Protein AF-A0A497R880-F1 (afdb_monomer_lite)

Radius of gyration: 17.63 Å; chains: 1; bounding box: 40×32×45 Å

Structure (mmCIF, N/CA/C/O backbone):
data_AF-A0A497R880-F1
#
_entry.id   AF-A0A497R880-F1
#
loop_
_atom_site.group_PDB
_atom_site.id
_atom_site.type_symbol
_atom_site.label_atom_id
_atom_site.label_alt_id
_atom_site.label_comp_id
_atom_site.label_asym_id
_atom_site.label_entity_id
_atom_site.label_seq_id
_atom_site.pdbx_PDB_ins_code
_atom_site.Cartn_x
_atom_site.Cartn_y
_atom_site.Cartn_z
_atom_site.occupancy
_atom_site.B_iso_or_equiv
_atom_site.auth_seq_id
_atom_site.auth_comp_id
_atom_site.auth_asym_id
_atom_site.auth_atom_id
_atom_site.pdbx_PDB_model_num
ATOM 1 N N . MET A 1 1 ? -6.721 -7.451 1.566 1.00 86.69 1 MET A N 1
ATOM 2 C CA . MET A 1 1 ? -7.629 -6.297 1.732 1.00 86.69 1 MET A CA 1
ATOM 3 C C . MET A 1 1 ? -7.100 -5.087 0.970 1.00 86.69 1 MET A C 1
ATOM 5 O O . MET A 1 1 ? -5.892 -4.895 0.935 1.00 86.69 1 MET A O 1
ATOM 9 N N . VAL A 1 2 ? -7.967 -4.276 0.358 1.00 83.88 2 VAL A N 1
ATOM 10 C CA . VAL A 1 2 ? -7.590 -3.034 -0.344 1.00 83.88 2 VAL A CA 1
ATOM 11 C C . VAL A 1 2 ? -8.294 -1.842 0.294 1.00 83.88 2 VAL A C 1
ATOM 13 O O . VAL A 1 2 ? -9.490 -1.915 0.565 1.00 83.88 2 VAL A O 1
ATOM 16 N N . ILE A 1 3 ? -7.565 -0.744 0.495 1.00 79.81 3 ILE A N 1
ATOM 17 C CA . ILE A 1 3 ? -8.095 0.499 1.068 1.00 79.81 3 ILE A CA 1
ATOM 18 C C . ILE A 1 3 ? -7.977 1.623 0.039 1.00 79.81 3 ILE A C 1
ATOM 20 O 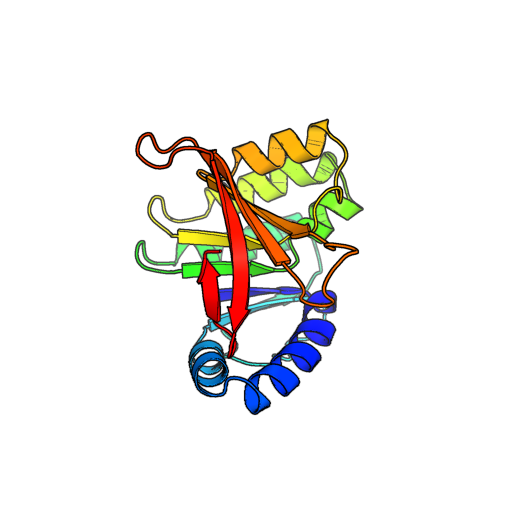O . ILE A 1 3 ? -6.891 1.837 -0.520 1.00 79.81 3 ILE A O 1
ATOM 24 N N . TYR A 1 4 ? -9.073 2.338 -0.239 1.00 79.75 4 TYR A N 1
ATOM 25 C CA . TYR A 1 4 ? -9.046 3.463 -1.180 1.00 79.75 4 TYR A CA 1
ATOM 26 C C . TYR A 1 4 ? -10.106 4.541 -0.937 1.00 79.75 4 TYR A C 1
ATOM 28 O O . TYR A 1 4 ? -11.154 4.287 -0.348 1.00 79.75 4 TYR A O 1
ATOM 36 N N . SER A 1 5 ? -9.847 5.744 -1.470 1.00 81.88 5 SER A N 1
ATOM 37 C CA . SER A 1 5 ? -10.787 6.872 -1.423 1.00 81.88 5 SER A CA 1
ATOM 38 C C . SER A 1 5 ? -11.691 7.006 -2.652 1.00 81.88 5 SER A C 1
ATOM 40 O O . SER A 1 5 ? -11.361 6.496 -3.724 1.00 81.88 5 SER A O 1
ATOM 42 N N . ASP A 1 6 ? -12.774 7.785 -2.568 1.00 79.81 6 ASP A N 1
ATOM 43 C CA . ASP A 1 6 ? -13.639 8.121 -3.722 1.00 79.81 6 ASP A CA 1
ATOM 44 C C . ASP A 1 6 ? -12.867 8.682 -4.930 1.00 79.81 6 ASP A C 1
ATOM 46 O O . ASP A 1 6 ? -13.150 8.391 -6.098 1.00 79.81 6 ASP A O 1
ATOM 50 N N . THR A 1 7 ? -11.823 9.467 -4.669 1.00 76.88 7 THR A N 1
ATOM 51 C CA . THR A 1 7 ? -10.980 10.004 -5.745 1.00 76.88 7 THR A CA 1
ATOM 52 C C . THR A 1 7 ? -10.127 8.905 -6.389 1.00 76.88 7 THR A C 1
ATOM 54 O O . THR A 1 7 ? -9.798 8.978 -7.575 1.00 76.88 7 THR A O 1
ATOM 57 N N . ALA A 1 8 ? -9.712 7.895 -5.620 1.00 80.94 8 ALA A N 1
ATOM 58 C CA . ALA A 1 8 ? -9.014 6.730 -6.159 1.00 80.94 8 ALA A CA 1
ATOM 59 C C . ALA A 1 8 ? -9.978 5.806 -6.922 1.00 80.94 8 ALA A C 1
ATOM 61 O O . ALA A 1 8 ? -9.620 5.346 -8.005 1.00 80.94 8 ALA A O 1
ATOM 62 N N . TYR A 1 9 ? -11.216 5.646 -6.442 1.00 84.19 9 TYR A N 1
ATOM 63 C CA . TYR A 1 9 ? -12.257 4.813 -7.047 1.00 84.19 9 TYR A CA 1
ATOM 64 C C . TYR A 1 9 ? -12.447 5.073 -8.547 1.00 84.19 9 TYR A C 1
ATOM 66 O O . TYR A 1 9 ? -12.389 4.139 -9.341 1.00 84.19 9 TYR A O 1
ATOM 74 N N . ARG A 1 10 ? -12.588 6.337 -8.980 1.00 81.44 10 ARG A N 1
ATOM 75 C CA . ARG A 1 10 ? -12.783 6.646 -10.414 1.00 81.44 10 ARG A CA 1
ATOM 76 C C . ARG A 1 10 ? -11.628 6.148 -11.287 1.00 81.44 10 ARG A C 1
ATOM 78 O O . ARG A 1 10 ? -11.861 5.636 -12.378 1.00 81.44 10 ARG A O 1
ATOM 85 N N . ARG A 1 11 ? -10.386 6.307 -10.818 1.00 84.12 11 ARG A N 1
ATOM 86 C CA . ARG A 1 11 ? -9.186 5.856 -11.545 1.00 84.12 11 ARG A CA 1
ATOM 87 C C . ARG A 1 11 ? -9.067 4.337 -11.511 1.00 84.12 11 ARG A C 1
ATOM 89 O O . ARG A 1 11 ? -8.739 3.735 -12.527 1.00 84.12 11 ARG A O 1
ATOM 96 N N . HIS A 1 12 ? -9.356 3.740 -10.361 1.00 86.19 12 HIS A N 1
ATOM 97 C CA . HIS A 1 12 ? -9.353 2.298 -10.164 1.00 86.19 12 HIS A CA 1
ATOM 98 C C . HIS A 1 12 ? -10.375 1.600 -11.046 1.00 86.19 12 HIS A C 1
ATOM 100 O O . HIS A 1 12 ? -10.013 0.637 -11.703 1.00 86.19 12 HIS A O 1
ATOM 106 N N . LYS A 1 13 ? -11.592 2.138 -11.163 1.00 89.19 13 LYS A N 1
ATOM 107 C CA . LYS A 1 13 ? -12.620 1.626 -12.073 1.00 89.19 13 LYS A CA 1
ATOM 108 C C . LYS A 1 13 ? -12.120 1.551 -13.515 1.00 89.19 13 LYS A C 1
ATOM 110 O O . LYS A 1 13 ? -12.203 0.499 -14.130 1.00 89.19 13 LYS A O 1
ATOM 115 N N . ILE A 1 14 ? -11.542 2.636 -14.035 1.00 88.69 14 ILE A N 1
ATOM 116 C CA . ILE A 1 14 ? -11.006 2.664 -15.407 1.00 88.69 14 ILE A CA 1
ATOM 117 C C . ILE A 1 14 ? -9.869 1.647 -15.574 1.00 88.69 14 ILE A C 1
ATOM 119 O O . ILE A 1 14 ? -9.856 0.893 -16.543 1.00 88.69 14 ILE A O 1
ATOM 123 N N . LYS A 1 15 ? -8.924 1.609 -14.625 1.00 87.69 15 LYS A N 1
ATOM 124 C CA . LYS A 1 15 ? -7.799 0.663 -14.662 1.00 87.69 15 LYS A CA 1
ATOM 125 C C . LYS A 1 15 ? -8.265 -0.787 -14.599 1.00 87.69 15 LYS A C 1
ATOM 127 O O . LYS A 1 15 ? -7.717 -1.626 -15.298 1.00 87.69 15 LYS A O 1
ATOM 132 N N . TYR A 1 16 ? -9.259 -1.070 -13.768 1.00 90.50 16 TYR A N 1
ATOM 133 C CA . TYR A 1 16 ? -9.787 -2.408 -13.565 1.00 90.50 16 TYR A CA 1
ATOM 134 C C . TYR A 1 16 ? -10.531 -2.922 -14.802 1.00 90.50 16 TYR A C 1
ATOM 136 O O . TYR A 1 16 ? -10.301 -4.056 -15.206 1.00 90.50 16 TYR A O 1
ATOM 144 N N . GLU A 1 17 ? -11.322 -2.082 -15.478 1.00 91.12 17 GLU A N 1
ATOM 145 C CA . GLU A 1 17 ? -11.947 -2.464 -16.755 1.00 91.12 17 GLU A CA 1
ATOM 146 C C . GLU A 1 17 ? -10.896 -2.798 -17.830 1.00 91.12 17 GLU A C 1
ATOM 148 O O . GLU A 1 17 ? -10.999 -3.821 -18.497 1.00 91.12 17 GLU A O 1
ATOM 153 N N . GLN A 1 18 ? -9.815 -2.017 -17.928 1.00 88.81 18 GLN A N 1
ATOM 154 C CA . GLN A 1 18 ? -8.698 -2.342 -18.830 1.00 88.81 18 GLN A CA 1
ATOM 155 C C . GLN A 1 18 ? -7.952 -3.622 -18.417 1.00 88.81 18 GLN A C 1
ATOM 157 O O . GLN A 1 18 ? -7.455 -4.365 -19.263 1.00 88.81 18 GLN A O 1
ATOM 162 N N . LEU A 1 19 ? -7.840 -3.870 -17.111 1.00 88.38 19 LEU A N 1
ATOM 163 C CA . LEU A 1 19 ? -7.169 -5.043 -16.562 1.00 88.38 19 LEU A CA 1
ATOM 164 C C . LEU A 1 19 ? -7.960 -6.325 -16.833 1.00 88.38 19 LEU A C 1
ATOM 166 O O . LEU A 1 19 ? -7.342 -7.333 -17.162 1.00 88.38 19 LEU A O 1
ATOM 170 N N . LYS A 1 20 ? -9.297 -6.292 -16.749 1.00 89.12 20 LYS A N 1
ATOM 171 C CA . LYS A 1 20 ? -10.156 -7.433 -17.112 1.00 89.12 20 LYS A CA 1
ATOM 172 C C . LYS A 1 20 ? -9.861 -7.940 -18.518 1.00 89.12 20 LYS A C 1
ATOM 174 O O . LYS A 1 20 ? -9.784 -9.146 -18.724 1.00 89.12 20 LYS A O 1
ATOM 179 N N . GLU A 1 21 ? -9.680 -7.020 -19.463 1.00 88.38 21 GLU A N 1
ATOM 180 C CA . GLU A 1 21 ? -9.393 -7.355 -20.859 1.00 88.38 21 GLU A CA 1
ATOM 181 C C . GLU A 1 21 ? -7.969 -7.895 -21.040 1.00 88.38 21 GLU A C 1
ATOM 183 O O . GLU A 1 21 ? -7.763 -8.892 -21.726 1.00 88.38 21 GLU A O 1
ATOM 188 N N . LYS A 1 22 ? -6.974 -7.243 -20.427 1.00 87.31 22 LYS A N 1
ATOM 189 C CA . LYS A 1 22 ? -5.552 -7.548 -20.663 1.00 87.31 22 LYS A CA 1
ATOM 190 C C . LYS A 1 22 ? -5.000 -8.682 -19.807 1.00 87.31 22 LYS A C 1
ATOM 192 O O . LYS A 1 22 ? -4.004 -9.301 -20.169 1.00 87.31 22 LYS A O 1
ATOM 197 N N . SER A 1 23 ? -5.556 -8.899 -18.623 1.00 85.19 23 SER A N 1
ATOM 198 C CA . SER A 1 23 ? -5.022 -9.828 -17.621 1.00 85.19 23 SER A CA 1
ATOM 199 C C . SER A 1 23 ? -6.151 -10.350 -16.721 1.00 85.19 23 SER A C 1
ATOM 201 O O . SER A 1 23 ? -6.186 -10.044 -15.525 1.00 85.19 23 SER A O 1
ATOM 203 N N . PRO A 1 24 ? -7.075 -11.162 -17.273 1.00 87.31 24 PRO A N 1
ATOM 204 C CA . PRO A 1 24 ? -8.275 -11.616 -16.567 1.00 87.31 24 PRO A CA 1
ATOM 205 C C . PRO A 1 24 ? -7.967 -12.387 -15.275 1.00 87.31 24 PRO A C 1
ATOM 207 O O . PRO A 1 24 ? -8.694 -12.246 -14.297 1.00 87.31 24 PRO A O 1
ATOM 210 N N . GLY A 1 25 ? -6.856 -13.132 -15.222 1.00 87.25 25 GLY A N 1
ATOM 211 C CA . GLY A 1 25 ? -6.434 -13.830 -14.002 1.00 87.25 25 GLY A CA 1
ATOM 212 C C . GLY A 1 25 ? -6.128 -12.886 -12.832 1.00 87.25 25 GLY A C 1
ATOM 213 O O . GLY A 1 25 ? -6.472 -13.185 -11.692 1.00 87.25 25 GLY A O 1
ATOM 214 N N . ILE A 1 26 ? -5.552 -11.706 -13.100 1.00 86.31 26 ILE A N 1
ATOM 215 C CA . ILE A 1 26 ? -5.323 -10.690 -12.059 1.00 86.31 26 ILE A CA 1
ATOM 216 C C . ILE A 1 26 ? -6.657 -10.064 -11.638 1.00 86.31 26 ILE A C 1
ATOM 218 O O . ILE A 1 26 ? -6.883 -9.841 -10.449 1.00 86.31 26 ILE A O 1
ATOM 222 N N . ALA A 1 27 ? -7.560 -9.812 -12.590 1.00 89.50 27 ALA A N 1
ATOM 223 C CA . ALA A 1 27 ? -8.886 -9.285 -12.282 1.00 89.50 27 ALA A CA 1
ATOM 224 C C . ALA A 1 27 ? -9.677 -10.225 -11.351 1.00 89.50 27 ALA A C 1
ATOM 226 O O . ALA A 1 27 ? -10.262 -9.757 -10.378 1.00 89.50 27 ALA A O 1
ATOM 227 N N . GLU A 1 28 ? -9.604 -11.543 -11.568 1.00 90.50 28 GLU A N 1
ATOM 228 C CA . GLU A 1 28 ? -10.255 -12.537 -10.705 1.00 90.50 28 GLU A CA 1
ATOM 229 C C . GLU A 1 28 ? -9.706 -12.524 -9.266 1.00 90.50 28 GLU A C 1
ATOM 231 O O . GLU A 1 28 ? -10.455 -12.694 -8.300 1.00 90.50 28 GLU A O 1
ATOM 236 N N . ILE A 1 29 ? -8.398 -12.299 -9.101 1.00 89.50 29 ILE A N 1
ATOM 237 C CA . ILE A 1 29 ? -7.781 -12.140 -7.777 1.00 89.50 29 ILE A CA 1
ATOM 238 C C . ILE A 1 29 ? -8.318 -10.873 -7.098 1.00 89.50 29 ILE A C 1
ATOM 240 O O . ILE A 1 29 ? -8.704 -10.919 -5.928 1.00 89.50 29 ILE A O 1
ATOM 244 N N . LEU A 1 30 ? -8.394 -9.754 -7.827 1.00 90.06 30 LEU A N 1
ATOM 245 C CA . LEU A 1 30 ? -8.917 -8.492 -7.296 1.00 90.06 30 LEU A CA 1
ATOM 246 C C . LEU A 1 30 ? -10.398 -8.588 -6.905 1.00 90.06 30 LEU A C 1
ATOM 248 O O . LEU A 1 30 ? -10.788 -8.016 -5.889 1.00 90.06 30 LEU A O 1
ATOM 252 N N . ASP A 1 31 ? -11.208 -9.357 -7.633 1.00 93.00 31 ASP A N 1
ATOM 253 C CA . ASP A 1 31 ? -12.626 -9.580 -7.307 1.00 93.00 31 ASP A CA 1
ATOM 254 C C . ASP A 1 31 ? -12.852 -10.341 -6.001 1.00 93.00 31 ASP A C 1
ATOM 256 O O . ASP A 1 31 ? -13.912 -10.237 -5.377 1.00 93.00 31 ASP A O 1
ATOM 260 N N . LYS A 1 32 ? -11.848 -11.089 -5.544 1.00 92.69 32 LYS A N 1
ATOM 261 C CA . LYS A 1 32 ? -11.897 -11.798 -4.263 1.00 92.69 32 LYS A CA 1
ATOM 262 C C . LYS A 1 32 ? -11.453 -10.919 -3.094 1.00 92.69 32 LYS A C 1
ATOM 264 O O . LYS A 1 32 ? -11.693 -11.299 -1.949 1.00 92.69 32 LYS A O 1
ATOM 269 N N . ALA A 1 33 ? -10.837 -9.765 -3.353 1.00 92.62 33 ALA A N 1
ATOM 270 C CA . ALA A 1 33 ? -10.299 -8.903 -2.311 1.00 92.62 33 ALA A CA 1
ATOM 271 C C . ALA A 1 33 ? -11.406 -8.194 -1.516 1.00 92.62 33 ALA A C 1
ATOM 273 O O . ALA A 1 33 ? -12.331 -7.622 -2.088 1.00 92.62 33 ALA A O 1
ATOM 274 N N . ASN A 1 34 ? -11.267 -8.173 -0.190 1.00 94.31 34 ASN A N 1
ATOM 275 C CA . ASN A 1 34 ? -12.079 -7.331 0.691 1.00 94.31 34 ASN A CA 1
ATOM 276 C C . ASN A 1 34 ? -11.678 -5.859 0.535 1.00 94.31 34 ASN A C 1
ATOM 278 O O . ASN A 1 34 ? -10.481 -5.553 0.515 1.00 94.31 34 ASN A O 1
ATOM 282 N N . ILE A 1 35 ? -12.662 -4.964 0.444 1.00 93.00 35 ILE A N 1
ATOM 283 C CA . ILE A 1 35 ? -12.470 -3.534 0.185 1.00 93.00 35 ILE A CA 1
ATOM 284 C C . ILE A 1 35 ? -12.939 -2.700 1.378 1.00 93.00 35 ILE A C 1
ATOM 286 O O . ILE A 1 35 ? -14.111 -2.760 1.754 1.00 93.00 35 ILE A O 1
ATOM 290 N N . ILE A 1 36 ? -12.041 -1.875 1.920 1.00 91.81 36 ILE A N 1
ATOM 291 C CA . ILE A 1 36 ? -12.397 -0.758 2.801 1.00 91.81 36 ILE A CA 1
ATOM 292 C C . ILE A 1 36 ? -12.397 0.513 1.961 1.00 91.81 36 ILE A C 1
ATOM 294 O O . ILE A 1 36 ? -11.379 0.883 1.368 1.00 91.81 36 ILE 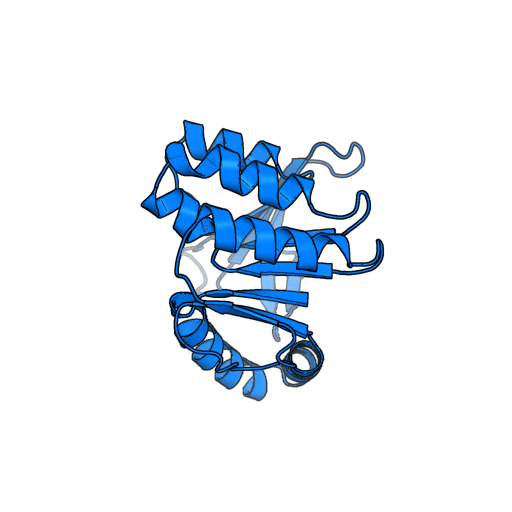A O 1
ATOM 298 N N . LYS A 1 37 ? -13.533 1.201 1.913 1.00 89.81 37 LYS A N 1
ATOM 299 C CA . LYS A 1 37 ? -13.661 2.460 1.183 1.00 89.81 37 LYS A CA 1
ATOM 300 C C . LYS A 1 37 ? -13.824 3.626 2.150 1.00 89.81 37 LYS A C 1
ATOM 302 O O . LYS A 1 37 ? -14.613 3.538 3.081 1.00 89.81 37 LYS A O 1
ATOM 307 N N . ILE A 1 38 ? -13.098 4.712 1.897 1.00 87.69 38 ILE A N 1
ATOM 308 C CA . ILE A 1 38 ? -13.188 5.965 2.659 1.00 87.69 38 ILE A CA 1
ATOM 309 C C . ILE A 1 38 ? -13.711 7.061 1.722 1.00 87.69 38 ILE A C 1
ATOM 311 O O . ILE A 1 38 ? -13.148 7.270 0.644 1.00 87.69 38 ILE A O 1
ATOM 315 N N . GLY A 1 39 ? -14.803 7.738 2.065 1.00 87.00 39 GLY A N 1
ATOM 316 C CA . GLY A 1 39 ? -15.326 8.821 1.226 1.00 87.00 39 GLY A CA 1
ATOM 317 C C . GLY A 1 39 ? -16.796 9.130 1.461 1.00 87.00 39 GLY A C 1
ATOM 318 O O . GLY A 1 39 ? -17.321 8.936 2.547 1.00 87.00 39 GLY A O 1
ATOM 319 N N . TYR A 1 40 ? -17.480 9.600 0.422 1.00 85.12 40 TYR A N 1
ATOM 320 C CA . TYR A 1 40 ? -18.883 10.018 0.470 1.00 85.12 40 TYR A CA 1
ATOM 321 C C . TYR A 1 40 ? -19.847 8.980 -0.109 1.00 85.12 40 TYR A C 1
ATOM 323 O O . TYR A 1 40 ? -21.059 9.112 0.055 1.00 85.12 40 TYR A O 1
ATOM 331 N N . ARG A 1 41 ? -19.340 7.979 -0.836 1.00 87.62 41 ARG A N 1
ATOM 332 C CA . ARG A 1 41 ? -20.147 6.941 -1.495 1.00 87.62 41 ARG A CA 1
ATOM 333 C C . ARG A 1 41 ? -19.616 5.557 -1.162 1.00 87.62 41 ARG A C 1
ATOM 335 O O . ARG A 1 41 ? -18.406 5.362 -1.144 1.00 87.62 41 ARG A O 1
ATOM 342 N N . ASP A 1 42 ? -20.494 4.578 -1.008 1.00 87.75 42 ASP A N 1
ATOM 343 C CA . ASP A 1 42 ? -20.154 3.190 -0.666 1.00 87.75 42 ASP A CA 1
ATOM 344 C C . ASP A 1 42 ? -19.903 2.285 -1.891 1.00 87.75 42 ASP A C 1
ATOM 346 O O . ASP A 1 42 ? -19.606 1.101 -1.747 1.00 87.75 42 ASP A O 1
ATOM 350 N N . ASP A 1 43 ? -19.950 2.833 -3.110 1.00 87.56 43 ASP A N 1
ATOM 351 C CA . ASP A 1 43 ? -19.782 2.058 -4.340 1.00 87.56 43 ASP A CA 1
ATOM 352 C C . ASP A 1 43 ? -18.347 1.532 -4.540 1.00 87.56 43 ASP A C 1
ATOM 354 O O . ASP A 1 43 ? -17.363 2.276 -4.454 1.00 87.56 43 ASP A O 1
ATOM 358 N N . THR A 1 44 ? -18.216 0.241 -4.861 1.00 86.69 44 THR A N 1
ATOM 359 C CA . THR A 1 44 ? -16.931 -0.407 -5.166 1.00 86.69 44 THR A CA 1
ATOM 360 C C . THR A 1 44 ? -16.821 -0.812 -6.632 1.00 86.69 44 THR A C 1
ATOM 362 O O . THR A 1 44 ? -17.806 -1.135 -7.292 1.00 86.69 44 THR A O 1
ATOM 365 N N . SER A 1 45 ? -15.610 -0.717 -7.191 1.00 83.12 45 SER A N 1
ATOM 366 C CA . SER A 1 45 ? -15.369 -0.963 -8.625 1.00 83.12 45 SER A CA 1
ATOM 367 C C . SER A 1 45 ? -14.966 -2.401 -8.928 1.00 83.12 45 SER A C 1
ATOM 369 O O . SER A 1 45 ? -15.071 -2.836 -10.068 1.00 83.12 45 SER A O 1
ATOM 371 N N . PHE A 1 46 ? -14.459 -3.091 -7.913 1.00 89.50 46 PHE A N 1
ATOM 372 C CA . PHE A 1 46 ? -14.029 -4.482 -7.911 1.00 89.50 46 PHE A CA 1
ATOM 373 C C . PHE A 1 46 ? -14.044 -4.971 -6.463 1.00 89.50 46 PHE A C 1
ATOM 375 O O . PHE A 1 46 ? -14.157 -4.159 -5.536 1.00 89.50 46 PHE A O 1
ATOM 382 N N . GLY A 1 47 ? -13.872 -6.274 -6.274 1.00 92.12 47 GLY A N 1
ATOM 383 C CA . GLY A 1 47 ? -13.764 -6.858 -4.944 1.00 92.12 47 GLY A CA 1
ATOM 384 C C . GLY A 1 47 ? -15.084 -6.883 -4.176 1.00 92.12 47 GLY A C 1
ATOM 385 O O . GLY A 1 47 ? -16.148 -6.501 -4.669 1.00 92.12 47 GLY A O 1
ATOM 386 N N . LYS A 1 48 ? -15.002 -7.338 -2.929 1.00 93.69 48 LYS A N 1
ATOM 387 C CA . LYS A 1 48 ? -16.130 -7.447 -2.005 1.00 93.69 48 LYS A CA 1
ATOM 388 C C . LYS A 1 48 ? -16.131 -6.244 -1.060 1.00 93.69 48 LYS A C 1
ATOM 390 O O . LYS A 1 48 ? -15.146 -6.069 -0.338 1.00 93.69 48 LYS A O 1
ATOM 395 N N . PRO A 1 49 ? -17.197 -5.423 -1.026 1.00 91.81 49 PRO A N 1
ATOM 396 C CA . PRO A 1 49 ? -17.341 -4.391 -0.006 1.00 91.81 49 PRO A CA 1
ATOM 397 C C . PRO A 1 49 ? -17.247 -5.025 1.382 1.00 91.81 49 PRO A C 1
ATOM 399 O O . PRO A 1 49 ? -17.999 -5.947 1.694 1.00 91.81 49 PRO A O 1
ATOM 402 N N . TYR A 1 50 ? -16.299 -4.559 2.187 1.00 92.31 50 TYR A N 1
ATOM 403 C CA . TYR A 1 50 ? -16.075 -5.061 3.540 1.00 92.31 50 TYR A CA 1
ATOM 404 C C . TYR A 1 50 ? -16.430 -4.011 4.586 1.00 92.31 50 TYR A C 1
ATOM 406 O O . TYR A 1 50 ? -17.129 -4.311 5.550 1.00 92.31 50 TYR A O 1
ATOM 414 N N . TYR A 1 51 ? -15.988 -2.770 4.374 1.00 91.81 51 TYR A N 1
ATOM 415 C CA . TYR A 1 51 ? -16.309 -1.661 5.262 1.00 91.81 51 TYR A CA 1
ATOM 416 C C . TYR A 1 51 ? -16.344 -0.333 4.502 1.00 91.81 51 TYR A C 1
ATOM 418 O O . TYR A 1 51 ? -15.598 -0.138 3.539 1.00 91.81 51 TYR A O 1
ATOM 426 N N . PHE A 1 52 ? -17.194 0.588 4.948 1.00 92.12 52 PHE A N 1
ATOM 427 C CA . PHE A 1 52 ? -17.273 1.946 4.421 1.00 92.12 52 PHE A CA 1
ATOM 42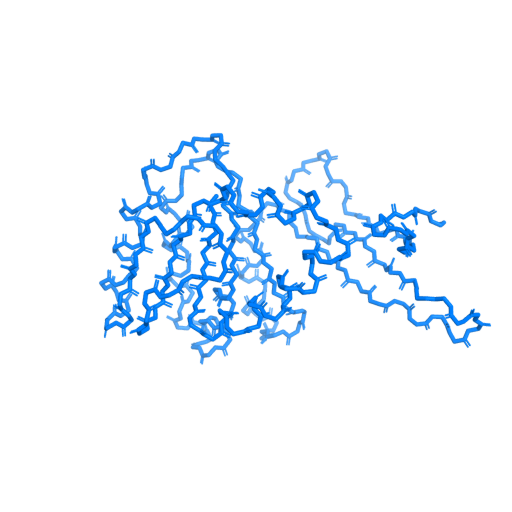8 C C . PHE A 1 52 ? -17.134 2.948 5.566 1.00 92.12 52 PHE A C 1
ATOM 430 O O . PHE A 1 52 ? -17.832 2.836 6.571 1.00 92.12 52 PHE A O 1
ATOM 437 N N . ILE A 1 53 ? -16.223 3.903 5.404 1.00 88.94 53 ILE A N 1
ATOM 438 C CA . ILE A 1 53 ? -15.979 5.000 6.340 1.00 88.94 53 ILE A CA 1
ATOM 439 C C . ILE A 1 53 ? -16.431 6.281 5.645 1.00 88.94 53 ILE A C 1
ATOM 441 O O . ILE A 1 53 ? -15.874 6.657 4.607 1.00 88.94 53 ILE A O 1
ATOM 445 N N . SER A 1 54 ? -17.471 6.912 6.187 1.00 83.88 54 SER A N 1
ATOM 446 C CA . SER A 1 54 ? -17.964 8.185 5.675 1.00 83.88 54 SER A CA 1
ATOM 447 C C . SER A 1 54 ? -17.017 9.296 6.106 1.00 83.88 54 SER A C 1
ATOM 449 O O . SER A 1 54 ? -16.887 9.503 7.299 1.00 83.88 54 SER A O 1
ATOM 451 N N . GLU A 1 55 ? -16.387 9.996 5.163 1.00 76.38 55 GLU A N 1
ATOM 452 C CA . GLU A 1 55 ? -15.362 11.023 5.424 1.00 76.38 55 GLU A CA 1
ATOM 453 C C . GLU A 1 55 ? -15.972 12.263 6.118 1.00 76.38 55 GLU A C 1
ATOM 455 O O . GLU A 1 55 ? -16.326 13.250 5.461 1.00 76.38 55 GLU A O 1
ATOM 460 N N . THR A 1 56 ? -16.182 12.176 7.437 1.00 75.00 56 THR A N 1
ATOM 461 C CA . THR A 1 56 ? -16.932 13.158 8.241 1.00 75.00 56 THR A CA 1
ATOM 462 C C . THR A 1 56 ? -16.053 13.917 9.222 1.00 75.00 56 THR A C 1
ATOM 464 O O . THR A 1 56 ? -16.090 15.148 9.232 1.00 75.00 56 THR A O 1
ATOM 467 N N . ASP A 1 57 ? -15.257 13.204 10.017 1.00 86.81 57 ASP A N 1
ATOM 468 C CA . ASP A 1 57 ? -14.302 13.767 10.969 1.00 86.81 57 ASP A CA 1
ATOM 469 C C . ASP A 1 57 ? -13.033 12.925 10.936 1.00 86.81 57 ASP A C 1
ATOM 471 O O . ASP A 1 57 ? -13.077 11.709 11.076 1.00 86.81 57 ASP A O 1
ATOM 475 N N . LEU A 1 58 ? -11.891 13.580 10.758 1.00 83.44 58 LEU A N 1
ATOM 476 C CA . LEU A 1 58 ? -10.633 12.887 10.521 1.00 83.44 58 LEU A CA 1
ATOM 477 C C . LEU A 1 58 ? -10.235 11.959 11.679 1.00 83.44 58 LEU A C 1
ATOM 479 O O . LEU A 1 58 ? -9.757 10.854 11.436 1.00 83.44 58 LEU A O 1
ATOM 483 N N . GLU A 1 59 ? -10.385 12.411 12.925 1.00 87.44 59 GLU A N 1
ATOM 484 C CA . GLU A 1 59 ? -9.960 11.632 14.088 1.00 87.44 59 GLU A CA 1
ATOM 485 C C . GLU A 1 59 ? -10.905 10.447 14.303 1.00 87.44 59 GLU A C 1
ATOM 487 O O . GLU A 1 59 ? -10.453 9.326 14.549 1.00 87.44 59 GLU A O 1
ATOM 492 N N . GLU A 1 60 ? -12.212 10.665 14.156 1.00 89.88 60 GLU A N 1
ATOM 493 C CA . GLU A 1 60 ? -13.207 9.593 14.177 1.00 89.88 60 GLU A CA 1
ATOM 494 C C . GLU A 1 60 ? -12.948 8.561 13.069 1.00 89.88 60 GLU A C 1
ATOM 496 O O . GLU A 1 60 ? -12.844 7.368 13.359 1.00 89.88 60 GLU A O 1
ATOM 501 N N . ASP A 1 61 ? -12.735 9.010 11.831 1.00 88.75 61 ASP A N 1
ATOM 502 C CA . ASP A 1 61 ? -12.485 8.157 10.667 1.00 88.75 61 ASP A CA 1
ATOM 503 C C . ASP A 1 61 ? -11.236 7.287 10.856 1.00 88.75 61 ASP A C 1
ATOM 505 O O . ASP A 1 61 ? -11.225 6.106 10.495 1.00 88.75 61 ASP A O 1
ATOM 509 N N . ILE A 1 62 ? -10.182 7.843 11.461 1.00 89.31 62 ILE A N 1
ATOM 510 C CA . ILE A 1 62 ? -8.952 7.109 11.781 1.00 89.31 62 ILE A CA 1
ATOM 511 C C . ILE A 1 62 ? -9.191 6.068 12.865 1.00 89.31 62 ILE A C 1
ATOM 513 O O . ILE A 1 62 ? -8.671 4.960 12.756 1.00 89.31 62 ILE A O 1
ATOM 517 N N . ASN A 1 63 ? -9.959 6.394 13.903 1.00 91.25 63 ASN A N 1
ATOM 518 C CA . ASN A 1 63 ? -10.269 5.437 14.963 1.00 91.25 63 ASN A CA 1
ATOM 519 C C . ASN A 1 63 ? -11.168 4.302 14.445 1.00 91.25 63 ASN A C 1
ATOM 521 O O . ASN A 1 63 ? -10.937 3.136 14.769 1.00 91.25 63 ASN A O 1
ATOM 525 N N . ILE A 1 64 ? -12.141 4.615 13.582 1.00 92.94 64 ILE A N 1
ATOM 526 C CA . ILE A 1 64 ? -12.958 3.613 12.889 1.00 92.94 64 ILE A CA 1
ATOM 527 C C . ILE A 1 64 ? -12.059 2.718 12.039 1.00 92.94 64 ILE A C 1
ATOM 529 O O . ILE A 1 64 ? -12.117 1.495 12.182 1.00 92.94 64 ILE A O 1
ATOM 533 N N . LEU A 1 65 ? -11.198 3.306 11.203 1.00 91.81 65 LEU A N 1
ATOM 534 C CA . LEU A 1 65 ? -10.244 2.560 10.387 1.00 91.81 65 LEU A CA 1
ATOM 535 C C . LEU A 1 65 ? -9.364 1.653 11.254 1.00 91.81 65 LEU A C 1
ATOM 537 O O . LEU A 1 65 ? -9.257 0.466 10.957 1.00 91.81 65 LEU A O 1
ATOM 541 N N . GLY A 1 66 ? -8.804 2.182 12.342 1.00 92.38 66 GLY A N 1
ATOM 542 C CA . GLY A 1 66 ? -8.002 1.433 13.307 1.00 92.38 66 GLY A CA 1
ATOM 543 C C . GLY A 1 66 ? -8.723 0.197 13.828 1.00 92.38 66 GLY A C 1
ATOM 544 O O . GLY A 1 66 ? -8.220 -0.911 13.685 1.00 92.38 66 GLY A O 1
ATOM 545 N N . SER A 1 67 ? -9.968 0.353 14.285 1.00 93.31 67 SER A N 1
ATOM 546 C CA . SER A 1 67 ? -10.778 -0.766 14.793 1.00 93.31 67 SER A CA 1
ATOM 547 C C . SER A 1 67 ? -11.065 -1.865 13.757 1.00 93.31 67 SER A C 1
ATOM 549 O O . SER A 1 67 ? -11.426 -2.992 14.111 1.00 93.31 67 SER A O 1
ATOM 551 N N . VAL A 1 68 ? -10.971 -1.537 12.465 1.00 93.31 68 VAL A N 1
ATOM 552 C CA . VAL A 1 68 ? -11.093 -2.501 11.368 1.00 93.31 68 VAL A CA 1
ATOM 553 C C . VAL A 1 68 ? -9.743 -3.163 11.082 1.00 93.31 68 VAL A C 1
ATOM 555 O O . VAL A 1 68 ? -9.715 -4.369 10.845 1.00 93.31 68 VAL A O 1
ATOM 558 N N . LEU A 1 69 ? -8.645 -2.402 11.121 1.00 93.81 69 LEU A N 1
ATOM 559 C CA . LEU A 1 69 ? -7.282 -2.897 10.899 1.00 93.81 69 LEU A CA 1
ATOM 560 C C . LEU A 1 69 ? -6.811 -3.847 12.007 1.00 93.81 69 LEU A C 1
ATOM 562 O O . LEU A 1 69 ? -6.236 -4.886 11.700 1.00 93.81 69 LEU A O 1
ATOM 566 N N . GLU A 1 70 ? -7.142 -3.560 13.265 1.00 94.44 70 GLU A N 1
ATOM 567 C CA . GLU A 1 70 ? -6.795 -4.397 14.425 1.00 94.44 70 GLU A CA 1
ATOM 568 C C . GLU A 1 70 ? -7.410 -5.808 14.368 1.00 94.44 70 GLU A C 1
ATOM 570 O O . GLU A 1 70 ? -6.970 -6.716 15.068 1.00 94.44 70 GLU A O 1
ATOM 575 N N . LYS A 1 71 ? -8.453 -6.008 13.552 1.00 93.19 71 LYS A N 1
ATOM 576 C CA . LYS A 1 71 ? -9.131 -7.306 13.386 1.00 93.19 71 LYS A CA 1
ATOM 577 C C . LYS A 1 71 ? -8.489 -8.192 12.322 1.00 93.19 71 LYS A C 1
ATOM 579 O O . LYS A 1 71 ? -8.988 -9.293 12.085 1.00 93.19 71 LYS A O 1
ATOM 584 N N . LEU A 1 72 ? -7.463 -7.699 11.635 1.00 93.81 72 LEU A N 1
ATOM 585 C CA . LEU A 1 72 ? -6.763 -8.460 10.610 1.00 93.81 72 LEU A CA 1
ATOM 586 C C . LEU A 1 72 ? -5.874 -9.527 11.229 1.00 93.81 72 LEU A C 1
ATOM 588 O O . LEU A 1 72 ? -5.428 -9.410 12.369 1.00 93.81 72 LEU A O 1
ATOM 592 N N . SER A 1 73 ? -5.636 -10.576 10.453 1.00 93.44 73 SER A N 1
ATOM 593 C CA . SER A 1 73 ? -4.718 -11.643 10.831 1.00 93.44 73 SER A CA 1
ATOM 594 C C . SER A 1 73 ? -3.303 -11.320 10.347 1.00 93.44 73 SER A C 1
ATOM 596 O O . SER A 1 73 ? -3.113 -10.576 9.386 1.00 93.44 73 SER A O 1
ATOM 598 N N . ASP A 1 74 ? -2.299 -11.897 11.003 1.00 92.94 74 ASP A N 1
ATOM 599 C CA . ASP A 1 74 ? -0.883 -11.714 10.650 1.00 92.94 74 ASP A CA 1
ATOM 600 C C . ASP A 1 74 ? -0.552 -12.153 9.207 1.00 92.94 74 ASP A C 1
ATOM 602 O O . ASP A 1 74 ? 0.417 -11.681 8.622 1.00 92.94 74 ASP A O 1
ATOM 606 N N . ASP A 1 75 ? -1.339 -13.060 8.624 1.00 93.81 75 ASP A N 1
ATOM 607 C CA . ASP A 1 75 ? -1.184 -13.574 7.260 1.00 93.81 75 ASP A CA 1
ATOM 608 C C . ASP A 1 75 ? -1.955 -12.769 6.199 1.00 93.81 75 ASP A C 1
ATOM 610 O O . ASP A 1 75 ? -1.869 -13.069 5.003 1.00 93.81 75 ASP A O 1
ATOM 614 N N . ASP A 1 76 ? -2.682 -11.724 6.604 1.00 92.88 76 ASP A N 1
ATOM 615 C CA . ASP A 1 76 ? -3.379 -10.848 5.672 1.00 92.88 76 ASP A CA 1
ATOM 616 C C . ASP A 1 76 ? -2.410 -9.933 4.896 1.00 92.88 76 ASP A C 1
ATOM 618 O O . ASP A 1 76 ? -1.365 -9.486 5.371 1.00 92.88 76 ASP A O 1
ATOM 622 N N . LEU A 1 77 ? -2.811 -9.588 3.669 1.00 93.50 77 LEU A N 1
ATOM 623 C CA . LEU A 1 77 ? -2.150 -8.576 2.841 1.00 93.50 77 LEU A CA 1
ATOM 624 C C . LEU A 1 77 ? -2.999 -7.306 2.792 1.00 93.50 77 LEU A C 1
ATOM 626 O O . LEU A 1 77 ? -4.134 -7.337 2.305 1.00 93.50 77 LEU A O 1
ATOM 630 N N . VAL A 1 78 ? -2.440 -6.170 3.202 1.00 93.69 78 VAL A N 1
ATOM 631 C CA . VAL A 1 78 ? -3.068 -4.849 3.078 1.00 93.69 78 VAL A CA 1
ATOM 632 C C . VAL A 1 78 ? -2.465 -4.095 1.904 1.00 93.69 78 VAL A C 1
ATOM 634 O O . VAL A 1 78 ? -1.274 -3.815 1.865 1.00 93.69 78 VAL A O 1
ATOM 637 N N . VAL A 1 79 ? -3.308 -3.706 0.950 1.00 92.00 79 VAL A N 1
ATOM 638 C CA . VAL A 1 79 ? -2.925 -2.835 -0.163 1.00 92.00 79 VAL A CA 1
ATOM 639 C C . VAL A 1 79 ? -3.561 -1.466 0.034 1.00 92.00 79 VAL A C 1
ATOM 641 O O . VAL A 1 79 ? -4.768 -1.278 -0.130 1.00 92.00 79 VAL A O 1
ATOM 644 N N . SER A 1 80 ? -2.734 -0.491 0.383 1.00 87.81 80 SER A N 1
ATOM 645 C CA . SER A 1 80 ? -3.123 0.896 0.596 1.00 87.81 80 SER A CA 1
ATOM 646 C C . SER A 1 80 ? -2.984 1.680 -0.710 1.00 87.81 80 SER A C 1
ATOM 648 O O . SER A 1 80 ? -1.920 1.735 -1.339 1.00 87.81 80 SER A O 1
ATOM 650 N N . THR A 1 81 ? -4.075 2.313 -1.146 1.00 82.62 81 THR A N 1
ATOM 651 C CA . THR A 1 81 ? -4.054 3.190 -2.318 1.00 82.62 81 THR A CA 1
ATOM 652 C C . THR A 1 81 ? -4.718 4.524 -2.003 1.00 82.62 81 THR A C 1
ATOM 654 O O . THR A 1 81 ? -5.885 4.607 -1.637 1.00 82.62 81 THR A O 1
ATOM 657 N N . GLY A 1 82 ? -3.975 5.615 -2.172 1.00 75.31 82 GLY A N 1
ATOM 658 C CA . GLY A 1 82 ? -4.503 6.963 -1.961 1.00 75.31 82 GLY A CA 1
ATOM 659 C C . GLY A 1 82 ? -4.264 7.561 -0.575 1.00 75.31 82 GLY A C 1
ATOM 660 O O . GLY A 1 82 ? -4.463 8.766 -0.457 1.00 75.31 82 GLY A O 1
ATOM 661 N N . PHE A 1 83 ? -3.744 6.814 0.410 1.00 75.19 83 PHE A N 1
ATOM 662 C CA . PHE A 1 83 ? -3.266 7.393 1.682 1.00 75.19 83 PHE A CA 1
ATOM 663 C C . PHE A 1 83 ? -2.246 8.512 1.463 1.00 75.19 83 PHE A C 1
ATOM 665 O O . PHE A 1 83 ? -2.248 9.517 2.168 1.00 75.19 83 PHE A O 1
ATOM 672 N N . PHE A 1 84 ? -1.446 8.398 0.402 1.00 79.00 84 PHE A N 1
ATOM 673 C CA . PHE A 1 84 ? -0.506 9.435 -0.003 1.00 79.00 84 PHE A CA 1
ATOM 674 C C . PHE A 1 84 ? -1.139 10.806 -0.240 1.00 79.00 84 PHE A C 1
ATOM 676 O O . PHE A 1 84 ? -0.471 11.828 -0.131 1.00 79.00 84 PHE A O 1
ATOM 683 N N . LYS A 1 85 ? -2.431 10.859 -0.578 1.00 78.75 85 LYS A N 1
ATOM 684 C CA . LYS A 1 85 ? -3.124 12.124 -0.825 1.00 78.75 85 LYS A CA 1
ATOM 685 C C . LYS A 1 85 ? -3.326 12.907 0.458 1.00 78.75 85 LYS A C 1
ATOM 687 O O . LYS A 1 85 ? -3.245 14.127 0.406 1.00 78.75 85 LYS A O 1
ATOM 692 N N . LEU A 1 86 ? -3.555 12.225 1.580 1.00 79.81 86 LEU A N 1
ATOM 693 C CA . LEU A 1 86 ? -3.679 12.876 2.881 1.00 79.81 86 LEU A CA 1
ATOM 694 C C . LEU A 1 86 ? -2.374 13.607 3.201 1.00 79.81 86 LEU A C 1
ATOM 696 O O . LEU A 1 86 ? -2.380 14.816 3.416 1.00 79.81 86 LEU A O 1
ATOM 700 N N . VAL A 1 87 ? -1.245 12.903 3.090 1.00 85.62 87 VAL A N 1
ATOM 701 C CA . VAL A 1 87 ? 0.094 13.478 3.296 1.00 85.62 87 VAL A CA 1
ATOM 702 C C . VAL A 1 87 ? 0.393 14.599 2.303 1.00 85.62 87 VAL A C 1
ATOM 704 O O . VAL A 1 87 ? 0.896 15.644 2.695 1.00 85.62 87 VAL A O 1
ATOM 707 N N . ALA A 1 88 ? 0.041 14.436 1.028 1.00 84.69 88 ALA A N 1
ATOM 708 C CA . ALA A 1 88 ? 0.260 15.475 0.023 1.00 84.69 88 ALA A CA 1
ATOM 709 C C . ALA A 1 88 ? -0.599 16.733 0.246 1.00 84.69 88 ALA A C 1
ATOM 711 O O . ALA A 1 88 ? -0.175 17.828 -0.108 1.00 84.69 88 ALA A O 1
AT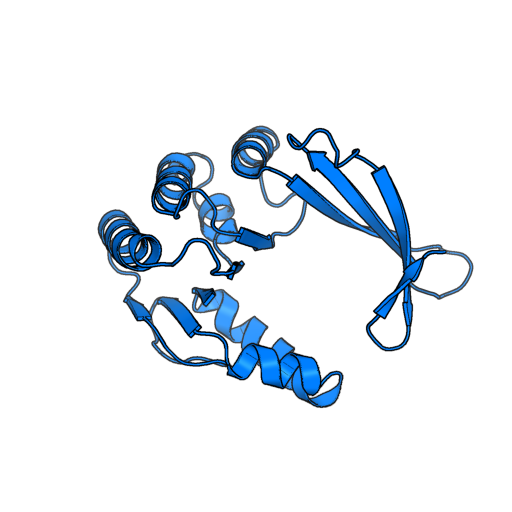OM 712 N N . THR A 1 89 ? -1.799 16.581 0.813 1.00 82.25 89 THR A N 1
ATOM 713 C CA . THR A 1 89 ? -2.753 17.684 1.020 1.00 82.25 89 THR A CA 1
ATOM 714 C C . THR A 1 89 ? -2.454 18.451 2.303 1.00 82.25 89 THR A C 1
ATOM 716 O O . THR A 1 89 ? -2.452 19.678 2.305 1.00 82.25 89 THR A O 1
ATOM 719 N N . PHE A 1 90 ? -2.189 17.728 3.390 1.00 83.38 90 PHE A N 1
ATOM 720 C CA . PHE A 1 90 ? -2.048 18.291 4.735 1.00 83.38 90 PHE A CA 1
ATOM 721 C C . PHE A 1 90 ? -0.586 18.365 5.208 1.00 83.38 90 PHE A C 1
ATOM 723 O O . PHE A 1 90 ? -0.293 18.893 6.280 1.00 83.38 90 PHE A O 1
ATOM 730 N N . GLY A 1 91 ? 0.358 17.848 4.417 1.00 84.31 91 GLY A N 1
ATOM 731 C CA . GLY A 1 91 ? 1.787 17.906 4.704 1.00 84.31 91 GLY A CA 1
ATOM 732 C C . GLY A 1 91 ? 2.149 17.216 6.017 1.00 84.31 91 GLY A C 1
ATOM 733 O O . GLY A 1 91 ? 1.735 16.094 6.296 1.00 84.31 91 GLY A O 1
ATOM 734 N N . LYS A 1 92 ? 2.940 17.897 6.848 1.00 84.06 92 LYS A N 1
ATOM 735 C CA . LYS A 1 92 ? 3.407 17.356 8.133 1.00 84.06 92 LYS A CA 1
ATOM 736 C C . LYS A 1 92 ? 2.293 17.182 9.174 1.00 84.06 92 LYS A C 1
ATOM 738 O O . LYS A 1 92 ? 2.451 16.366 10.078 1.00 84.06 92 LYS A O 1
ATOM 743 N N . ASP A 1 93 ? 1.198 17.933 9.060 1.00 85.81 93 ASP A N 1
ATOM 744 C CA . ASP A 1 93 ? 0.172 18.021 10.108 1.00 85.81 93 ASP A CA 1
ATOM 745 C C . ASP A 1 93 ? -0.651 16.724 10.208 1.00 85.81 93 ASP A C 1
ATOM 747 O O . ASP A 1 93 ? -1.234 16.415 11.244 1.00 85.81 93 ASP A O 1
ATOM 751 N N . ILE A 1 94 ? -0.626 15.904 9.153 1.00 87.88 94 ILE A N 1
ATOM 752 C CA . ILE A 1 94 ? -1.291 14.598 9.112 1.00 87.88 94 ILE A CA 1
ATOM 753 C C . ILE A 1 94 ? -0.365 13.429 9.458 1.00 87.88 94 ILE A C 1
ATOM 755 O O . ILE A 1 94 ? -0.826 12.299 9.569 1.00 87.88 94 ILE A O 1
ATOM 759 N N . ILE A 1 95 ? 0.940 13.656 9.646 1.00 88.50 95 ILE A N 1
ATOM 760 C CA . ILE A 1 95 ? 1.900 12.557 9.843 1.00 88.50 95 ILE A CA 1
ATOM 761 C C . ILE A 1 95 ? 1.571 11.743 11.098 1.00 88.50 95 ILE A C 1
ATOM 763 O O . ILE A 1 95 ? 1.638 10.521 11.047 1.00 88.50 95 ILE A O 1
ATOM 767 N N . GLN A 1 96 ? 1.156 12.390 12.193 1.00 90.19 96 GLN A N 1
ATOM 768 C CA . GLN A 1 96 ? 0.773 11.686 13.426 1.00 90.19 96 GLN A CA 1
ATOM 769 C C . GLN A 1 96 ? -0.371 10.687 13.197 1.00 90.19 96 GLN A C 1
ATOM 771 O O . GLN A 1 96 ? -0.374 9.596 13.752 1.00 90.19 96 GLN A O 1
ATOM 776 N N . HIS A 1 97 ? -1.311 11.048 12.327 1.00 89.69 97 HIS A N 1
ATOM 777 C CA . HIS A 1 97 ? -2.462 10.233 11.976 1.00 89.69 97 HIS A CA 1
ATOM 778 C C . HIS A 1 97 ? -2.053 9.052 11.092 1.00 89.69 97 HIS A C 1
ATOM 780 O O . HIS A 1 97 ? -2.534 7.941 11.279 1.00 89.69 97 HIS A O 1
ATOM 786 N N . VAL A 1 98 ? -1.117 9.274 10.163 1.00 89.44 98 VAL A N 1
ATOM 787 C CA . VAL A 1 98 ? -0.542 8.198 9.343 1.00 89.44 98 VAL A CA 1
ATOM 788 C C . VAL A 1 98 ? 0.239 7.209 10.202 1.00 89.44 98 VAL A C 1
ATOM 790 O O . VAL A 1 98 ? 0.072 6.010 10.018 1.00 89.44 98 VAL A O 1
ATOM 793 N N . ILE A 1 99 ? 1.041 7.695 11.155 1.00 91.19 99 ILE A N 1
ATOM 794 C CA . ILE A 1 99 ? 1.743 6.841 12.124 1.00 91.19 99 ILE A CA 1
ATOM 795 C C . ILE A 1 99 ? 0.728 6.009 12.907 1.00 91.19 99 ILE A C 1
ATOM 797 O O . ILE A 1 99 ? 0.829 4.792 12.919 1.00 91.19 99 ILE A O 1
ATOM 801 N N . LYS A 1 100 ? -0.315 6.648 13.445 1.00 92.06 100 LYS A N 1
ATOM 802 C CA . LYS A 1 100 ? -1.381 5.967 14.185 1.00 92.06 100 LYS A CA 1
ATOM 803 C C . LYS A 1 100 ? -2.062 4.860 13.366 1.00 92.06 100 LYS A C 1
ATOM 805 O O . LYS A 1 100 ? -2.345 3.799 13.903 1.00 92.06 100 LYS A O 1
ATOM 810 N N . ILE A 1 101 ? -2.296 5.075 12.068 1.00 90.75 101 ILE A N 1
ATOM 811 C CA . ILE A 1 101 ? -2.839 4.041 11.166 1.00 90.75 101 ILE A CA 1
ATOM 812 C C . ILE A 1 101 ? -1.891 2.844 11.045 1.00 90.75 101 ILE A C 1
ATOM 814 O O . ILE A 1 101 ? -2.358 1.709 11.042 1.00 90.75 101 ILE A O 1
ATOM 818 N N . VAL A 1 102 ? -0.586 3.095 10.923 1.00 91.00 102 VAL A N 1
ATOM 819 C CA . VAL A 1 102 ? 0.424 2.031 10.865 1.00 91.00 102 VAL A CA 1
ATOM 820 C C . VAL A 1 102 ? 0.498 1.289 12.202 1.00 91.00 102 VAL A C 1
ATOM 822 O O . VAL A 1 102 ? 0.547 0.067 12.198 1.00 91.00 102 VAL A O 1
ATOM 825 N N . ASP A 1 103 ? 0.402 1.995 13.329 1.00 92.56 103 ASP A N 1
ATOM 826 C CA . ASP A 1 103 ? 0.437 1.399 14.672 1.00 92.56 103 ASP A CA 1
ATOM 827 C C . ASP A 1 103 ? -0.781 0.503 14.981 1.00 92.56 103 ASP A C 1
ATOM 829 O O . ASP A 1 103 ? -0.706 -0.347 15.865 1.00 92.56 103 ASP A O 1
ATOM 833 N N . PHE A 1 104 ? -1.902 0.668 14.268 1.00 94.44 104 PHE A N 1
ATOM 834 C CA . PHE A 1 104 ? -3.076 -0.211 14.391 1.00 94.44 104 PHE A CA 1
ATOM 835 C C . PHE A 1 104 ? -2.933 -1.548 13.655 1.00 94.44 104 PHE A C 1
ATOM 837 O O . PHE A 1 104 ? -3.783 -2.429 13.800 1.00 94.44 104 PHE A O 1
ATOM 844 N N . LEU A 1 105 ? -1.914 -1.695 12.810 1.00 93.94 105 LEU A N 1
ATOM 845 C CA . LEU A 1 105 ? -1.711 -2.914 12.044 1.00 93.94 105 LEU A CA 1
ATOM 846 C C . LEU A 1 105 ? -1.152 -4.039 12.932 1.00 93.94 105 LEU A C 1
ATOM 848 O O . LEU A 1 105 ? -0.312 -3.775 13.794 1.00 93.94 105 LEU A O 1
ATOM 852 N N . PRO A 1 106 ? -1.563 -5.302 12.707 1.00 94.88 106 PRO A N 1
ATOM 853 C CA . PRO A 1 106 ? -0.926 -6.445 13.352 1.00 94.88 106 PRO A CA 1
ATOM 854 C C . PRO A 1 106 ? 0.580 -6.493 13.066 1.00 94.88 106 PRO A C 1
ATO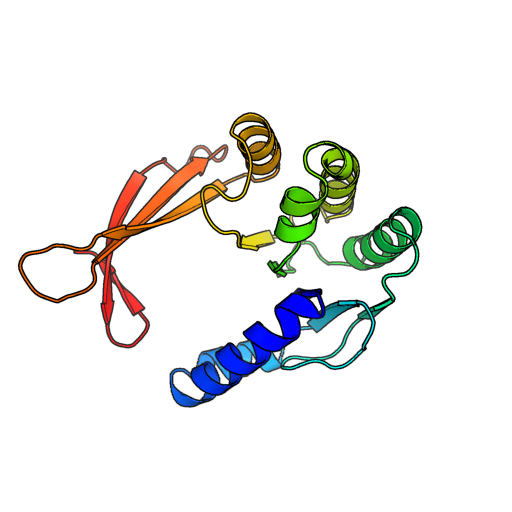M 856 O O . PRO A 1 106 ? 1.018 -6.170 11.964 1.00 94.88 106 PRO A O 1
ATOM 859 N N . GLU A 1 107 ? 1.370 -6.946 14.041 1.00 91.50 107 GLU A N 1
ATOM 860 C CA . GLU A 1 107 ? 2.841 -6.871 14.014 1.00 91.50 107 GLU A CA 1
ATOM 861 C C . GLU A 1 107 ? 3.472 -7.548 12.786 1.00 91.50 107 GLU A C 1
ATOM 863 O O . GLU A 1 107 ? 4.500 -7.092 12.292 1.00 91.50 107 GLU A O 1
ATOM 868 N N . LYS A 1 108 ? 2.875 -8.638 12.284 1.00 94.38 108 LYS A N 1
ATOM 869 C CA . LYS A 1 108 ? 3.441 -9.431 11.178 1.00 94.38 108 LYS A CA 1
ATOM 870 C C . LYS A 1 108 ? 2.718 -9.252 9.849 1.00 94.38 108 LYS A C 1
ATOM 872 O O . LYS A 1 108 ? 3.050 -9.947 8.887 1.00 94.38 108 LYS A O 1
ATOM 877 N N . ILE A 1 109 ? 1.744 -8.348 9.788 1.00 95.25 109 ILE A N 1
ATOM 878 C CA . ILE A 1 109 ? 0.967 -8.145 8.571 1.00 95.25 109 ILE A CA 1
ATOM 879 C C . ILE A 1 109 ? 1.852 -7.611 7.443 1.00 95.25 109 ILE A C 1
ATOM 881 O O . ILE A 1 109 ? 2.770 -6.821 7.659 1.00 95.25 109 ILE A O 1
ATOM 885 N N . THR A 1 110 ? 1.543 -7.984 6.202 1.00 95.12 110 THR A N 1
ATOM 886 C CA . THR A 1 110 ? 2.198 -7.369 5.042 1.00 95.12 110 THR A CA 1
ATOM 887 C C . THR A 1 110 ? 1.381 -6.179 4.554 1.00 95.12 110 THR A C 1
ATOM 889 O O . THR A 1 110 ? 0.230 -6.335 4.139 1.00 95.12 110 THR A O 1
ATOM 892 N N . MET A 1 111 ? 1.982 -4.987 4.529 1.00 94.00 111 MET A N 1
ATOM 893 C CA . MET A 1 111 ? 1.374 -3.785 3.953 1.00 94.00 111 MET A CA 1
ATOM 894 C C . MET A 1 111 ? 2.141 -3.303 2.720 1.00 94.00 111 MET A C 1
ATOM 896 O O . MET A 1 111 ? 3.347 -3.080 2.758 1.00 94.00 111 MET A O 1
ATOM 900 N N . LEU A 1 112 ? 1.415 -3.065 1.627 1.00 93.94 112 LEU A N 1
ATOM 901 C CA . LEU A 1 112 ? 1.923 -2.433 0.414 1.00 93.94 112 LEU A CA 1
ATOM 902 C C . LEU A 1 112 ? 1.236 -1.086 0.201 1.00 93.94 112 LEU A C 1
ATOM 904 O O . LEU A 1 112 ? 0.009 -1.009 0.113 1.00 93.94 112 LEU A O 1
ATOM 908 N N . SER A 1 113 ? 2.032 -0.033 0.045 1.00 90.31 113 SER A N 1
ATOM 909 C CA . SER A 1 113 ? 1.551 1.313 -0.264 1.00 90.31 113 SER A CA 1
ATOM 910 C C . SER A 1 113 ? 2.167 1.831 -1.550 1.00 90.31 113 SER A C 1
ATOM 912 O O . SER A 1 113 ? 3.376 1.767 -1.752 1.00 90.31 113 SER A O 1
ATOM 914 N N . PHE A 1 114 ? 1.328 2.412 -2.403 1.00 88.06 114 PHE A N 1
ATOM 915 C CA . PHE A 1 114 ? 1.745 2.930 -3.703 1.00 88.06 114 PHE A CA 1
ATOM 916 C C . PHE A 1 114 ? 1.566 4.440 -3.754 1.00 88.06 114 PHE A C 1
ATOM 918 O O . PHE A 1 114 ? 0.453 4.936 -3.565 1.00 88.06 114 PHE A O 1
ATOM 925 N N . TYR A 1 115 ? 2.630 5.174 -4.070 1.00 86.62 115 TYR A N 1
ATOM 926 C CA . TYR A 1 115 ? 2.579 6.620 -4.273 1.00 86.62 115 TYR A CA 1
ATOM 927 C C . TYR A 1 115 ? 3.545 7.061 -5.377 1.00 86.62 115 TYR A C 1
ATOM 929 O O . TYR A 1 115 ? 4.448 6.324 -5.767 1.00 86.62 115 TYR A O 1
ATOM 937 N N . GLN A 1 116 ? 3.314 8.249 -5.937 1.00 85.12 116 GLN A N 1
ATOM 938 C CA . GLN A 1 116 ? 4.183 8.804 -6.975 1.00 85.12 116 GLN A CA 1
ATOM 939 C C . GLN A 1 116 ? 5.421 9.441 -6.342 1.00 85.12 116 GLN A C 1
ATOM 941 O O . GLN A 1 116 ? 5.316 10.179 -5.364 1.00 85.12 116 GLN A O 1
ATOM 946 N N . SER A 1 117 ? 6.594 9.197 -6.921 1.00 82.44 117 SER A N 1
ATOM 947 C CA . SER A 1 117 ? 7.831 9.854 -6.496 1.00 82.44 117 SER A CA 1
ATOM 948 C C . SER A 1 117 ? 7.731 11.380 -6.609 1.00 82.44 117 SER A C 1
ATOM 950 O O . SER A 1 117 ? 7.105 11.893 -7.535 1.00 82.44 117 SER A O 1
ATOM 952 N N . ASN A 1 118 ? 8.395 12.092 -5.691 1.00 82.44 118 ASN A N 1
ATOM 953 C CA . ASN A 1 118 ? 8.408 13.562 -5.583 1.00 82.44 118 ASN A CA 1
ATOM 954 C C . ASN A 1 118 ? 7.048 14.199 -5.251 1.00 82.44 118 ASN A C 1
ATOM 956 O O . ASN A 1 118 ? 6.854 15.391 -5.474 1.00 82.44 118 ASN A O 1
ATOM 960 N N . LEU A 1 119 ? 6.108 13.418 -4.715 1.00 85.62 119 LEU A N 1
ATOM 961 C CA . LEU A 1 119 ? 4.820 13.938 -4.265 1.00 85.62 119 LEU A CA 1
ATOM 962 C C . LEU A 1 119 ? 4.938 14.789 -2.988 1.00 85.62 119 LEU A C 1
ATOM 964 O O . LEU A 1 119 ? 4.143 15.703 -2.788 1.00 85.62 119 LEU A O 1
ATOM 968 N N . TYR A 1 120 ? 5.913 14.487 -2.131 1.00 86.88 120 TYR A N 1
ATOM 969 C CA . TYR A 1 120 ? 6.152 15.199 -0.877 1.00 86.88 120 TYR A CA 1
ATOM 970 C C . TYR A 1 120 ? 7.434 16.022 -0.940 1.00 86.88 120 TYR A C 1
ATOM 972 O O . TYR A 1 120 ? 8.350 15.716 -1.707 1.00 86.88 120 TYR A O 1
ATOM 980 N N . ASP A 1 121 ? 7.544 17.016 -0.059 1.00 87.56 121 ASP A N 1
ATOM 981 C CA . ASP A 1 121 ? 8.832 17.642 0.218 1.00 87.56 121 ASP A CA 1
ATOM 982 C C . ASP A 1 121 ? 9.830 16.624 0.805 1.00 87.56 121 ASP A C 1
ATOM 984 O O . ASP A 1 121 ? 9.456 15.597 1.378 1.00 87.56 121 ASP A O 1
ATOM 988 N N . THR A 1 122 ? 11.126 16.927 0.702 1.00 88.06 122 THR A N 1
ATOM 989 C CA . THR A 1 122 ? 12.214 16.029 1.120 1.00 88.06 122 THR A CA 1
ATOM 990 C C . THR A 1 122 ? 12.098 15.559 2.571 1.00 88.06 122 THR A C 1
ATOM 992 O O . THR A 1 122 ? 12.450 14.418 2.877 1.00 88.06 122 THR A O 1
ATOM 995 N N . ARG A 1 123 ? 11.637 16.419 3.491 1.00 88.69 123 ARG A N 1
ATOM 996 C CA . ARG A 1 123 ? 11.538 16.067 4.913 1.00 88.69 123 ARG A CA 1
ATOM 997 C C . ARG A 1 123 ? 10.366 15.124 5.143 1.00 88.69 123 ARG A C 1
ATOM 999 O O . ARG A 1 123 ? 10.549 14.106 5.807 1.00 88.69 123 ARG A O 1
ATOM 1006 N N . THR A 1 124 ? 9.204 15.440 4.585 1.00 88.88 124 THR A N 1
ATOM 1007 C CA . THR A 1 124 ? 8.013 14.588 4.674 1.00 88.88 124 THR A CA 1
ATOM 1008 C C . THR A 1 124 ? 8.263 13.230 4.022 1.00 88.88 124 THR A C 1
ATOM 1010 O O . THR A 1 124 ? 7.964 12.205 4.628 1.00 88.88 124 THR A O 1
ATOM 1013 N N . ASN A 1 125 ? 8.923 13.192 2.859 1.00 88.62 125 ASN A N 1
ATOM 1014 C CA . ASN A 1 125 ? 9.263 11.939 2.183 1.00 88.62 125 ASN A CA 1
ATOM 1015 C C . ASN A 1 125 ? 10.143 11.025 3.047 1.00 88.62 125 ASN A C 1
ATOM 1017 O O . ASN A 1 125 ? 9.857 9.842 3.188 1.00 88.62 125 ASN A O 1
ATOM 1021 N N . ARG A 1 126 ? 11.172 11.587 3.697 1.00 88.38 126 ARG A N 1
ATOM 1022 C CA . ARG A 1 126 ? 12.034 10.834 4.622 1.00 88.38 126 ARG A CA 1
ATOM 1023 C C . ARG A 1 126 ? 11.283 10.295 5.838 1.00 88.38 126 ARG A C 1
ATOM 1025 O O . ARG A 1 126 ? 11.649 9.240 6.338 1.00 88.38 126 ARG A O 1
ATOM 1032 N N . LEU A 1 127 ? 10.290 11.023 6.350 1.00 89.50 127 LEU A N 1
ATOM 1033 C CA . LEU A 1 127 ? 9.483 10.550 7.479 1.00 89.50 127 LEU A CA 1
ATOM 1034 C C . LEU A 1 127 ? 8.567 9.402 7.061 1.00 89.50 127 LEU A C 1
ATOM 1036 O O . LEU A 1 127 ? 8.514 8.402 7.762 1.00 89.50 127 LEU A O 1
ATOM 1040 N N . ILE A 1 128 ? 7.901 9.524 5.911 1.00 89.56 128 ILE A N 1
ATOM 1041 C CA . ILE A 1 128 ? 7.021 8.472 5.395 1.00 89.56 128 ILE A CA 1
ATOM 1042 C C . ILE A 1 128 ? 7.807 7.205 5.052 1.00 89.56 128 ILE A C 1
ATOM 1044 O O . ILE A 1 128 ? 7.361 6.123 5.413 1.00 89.56 128 ILE A O 1
ATOM 1048 N N . ASN A 1 129 ? 8.980 7.319 4.420 1.00 90.12 129 ASN A N 1
ATOM 1049 C CA . ASN A 1 129 ? 9.810 6.154 4.089 1.00 90.12 129 ASN A CA 1
ATOM 1050 C C . ASN A 1 129 ? 10.212 5.342 5.326 1.00 90.12 129 ASN A C 1
ATOM 1052 O O . ASN A 1 129 ? 10.247 4.122 5.259 1.00 90.12 129 ASN A O 1
ATOM 1056 N N . LYS A 1 130 ? 10.428 5.998 6.474 1.00 90.75 130 LYS A N 1
ATOM 1057 C CA . LYS A 1 130 ? 10.758 5.325 7.740 1.00 90.75 130 LYS A CA 1
ATOM 1058 C C . LYS A 1 130 ? 9.622 4.496 8.344 1.00 90.75 130 LYS A C 1
ATOM 1060 O O . LYS A 1 130 ? 9.871 3.798 9.318 1.00 90.75 130 LYS A O 1
ATOM 1065 N N . LEU A 1 131 ? 8.403 4.598 7.814 1.00 90.88 131 LEU A N 1
ATOM 1066 C CA . LEU A 1 131 ? 7.273 3.763 8.232 1.00 90.88 131 LEU A CA 1
ATOM 1067 C C . LEU A 1 131 ? 7.245 2.409 7.511 1.00 90.88 131 LEU A C 1
ATOM 1069 O O . LEU A 1 131 ? 6.374 1.599 7.799 1.00 90.88 131 LEU A O 1
ATOM 1073 N N . TYR A 1 132 ? 8.147 2.186 6.552 1.00 92.69 132 TYR A N 1
ATOM 1074 C CA . TYR A 1 132 ? 8.210 0.963 5.764 1.00 92.69 132 TYR A CA 1
ATOM 1075 C C . TYR A 1 132 ? 9.555 0.279 5.956 1.00 92.69 132 TYR A C 1
ATOM 1077 O O . TYR A 1 132 ? 10.601 0.929 5.970 1.00 92.69 132 TYR A O 1
ATOM 1085 N N . ASP A 1 133 ? 9.525 -1.049 6.013 1.00 94.75 133 ASP A N 1
ATOM 1086 C CA . ASP A 1 133 ? 10.742 -1.853 6.120 1.00 94.75 133 ASP A CA 1
ATOM 1087 C C . ASP A 1 133 ? 11.555 -1.841 4.822 1.00 94.75 133 ASP A C 1
ATOM 1089 O O . ASP A 1 133 ? 12.781 -1.954 4.846 1.00 94.75 133 ASP A O 1
ATOM 1093 N N . ILE A 1 134 ? 10.863 -1.718 3.683 1.00 95.81 134 ILE A N 1
ATOM 1094 C CA . ILE A 1 134 ? 11.433 -1.752 2.335 1.00 95.81 134 ILE A CA 1
ATOM 1095 C C . ILE A 1 134 ? 10.762 -0.676 1.477 1.00 95.81 134 ILE A C 1
ATOM 1097 O O . ILE A 1 134 ? 9.536 -0.605 1.382 1.00 95.81 134 ILE A O 1
ATOM 1101 N N . VAL A 1 135 ? 11.572 0.123 0.780 1.00 94.81 135 VAL A N 1
ATOM 1102 C CA . VAL A 1 135 ? 11.115 1.092 -0.222 1.00 94.81 135 VAL A CA 1
ATOM 1103 C C . VAL A 1 135 ? 11.567 0.628 -1.599 1.00 94.81 135 VAL A C 1
ATOM 1105 O O . VAL A 1 135 ? 12.758 0.622 -1.906 1.00 94.81 135 VAL A O 1
ATOM 1108 N N . ILE A 1 136 ? 10.607 0.264 -2.448 1.00 95.06 136 ILE A N 1
ATOM 1109 C CA . ILE A 1 136 ? 10.849 -0.103 -3.847 1.00 95.06 136 ILE A CA 1
ATOM 1110 C C . ILE A 1 136 ? 10.567 1.107 -4.731 1.00 95.06 136 ILE A C 1
ATOM 1112 O O . ILE A 1 136 ? 9.538 1.773 -4.595 1.00 95.06 136 ILE A O 1
ATOM 1116 N N . ARG A 1 137 ? 11.459 1.368 -5.684 1.00 93.56 137 ARG A N 1
ATOM 1117 C CA . ARG A 1 137 ? 11.307 2.441 -6.660 1.00 93.56 137 ARG A CA 1
ATOM 1118 C C . ARG A 1 137 ? 11.279 1.885 -8.076 1.00 93.56 137 ARG A C 1
ATOM 1120 O O . ARG A 1 137 ? 12.131 1.092 -8.460 1.00 93.56 137 ARG A O 1
ATOM 1127 N N . ILE A 1 138 ? 10.314 2.374 -8.850 1.00 91.94 138 ILE A N 1
ATOM 1128 C CA . ILE A 1 138 ? 10.139 2.100 -10.277 1.00 91.94 138 ILE A CA 1
ATOM 1129 C C . ILE A 1 138 ? 10.346 3.423 -11.018 1.00 91.94 138 ILE A C 1
ATOM 1131 O O . ILE A 1 138 ? 9.708 4.422 -10.675 1.00 91.94 138 ILE A O 1
ATOM 1135 N N . LYS A 1 139 ? 11.251 3.449 -11.998 1.00 90.19 139 LYS A N 1
ATOM 1136 C CA . LYS A 1 139 ? 11.488 4.597 -12.882 1.00 90.19 139 LYS A CA 1
ATOM 1137 C C . LYS A 1 139 ? 11.369 4.155 -14.332 1.00 90.19 139 LYS A C 1
ATOM 1139 O O . LYS A 1 139 ? 11.912 3.116 -14.692 1.00 90.19 139 LYS A O 1
ATOM 1144 N N . ASP A 1 140 ? 10.737 4.980 -15.152 1.00 85.25 140 ASP A N 1
ATOM 1145 C CA . ASP A 1 140 ? 10.790 4.816 -16.600 1.00 85.25 140 ASP A CA 1
ATOM 1146 C C . ASP A 1 140 ? 12.186 5.253 -17.076 1.00 85.25 140 ASP A C 1
ATOM 1148 O O . ASP A 1 140 ? 12.595 6.396 -16.845 1.00 85.25 140 ASP A O 1
ATOM 1152 N N . GLU A 1 141 ? 12.930 4.353 -17.715 1.00 78.69 141 GLU A N 1
ATOM 1153 C CA . GLU A 1 141 ? 14.108 4.713 -18.500 1.00 78.69 141 GLU A CA 1
ATOM 1154 C C . GLU A 1 141 ? 13.652 4.832 -19.957 1.00 78.69 141 GLU A C 1
ATOM 1156 O O . GLU A 1 141 ? 13.401 3.852 -20.652 1.00 78.69 141 GLU A O 1
ATOM 1161 N N . VAL A 1 142 ? 13.497 6.066 -20.438 1.00 59.50 142 VAL A N 1
ATOM 1162 C CA . VAL A 1 142 ? 13.317 6.283 -21.874 1.00 59.50 142 VAL A CA 1
ATOM 1163 C C . VAL A 1 142 ? 14.695 6.161 -22.514 1.00 59.50 142 VAL A C 1
ATOM 1165 O O . VAL A 1 142 ? 15.441 7.140 -22.580 1.00 59.50 142 VAL A O 1
ATOM 1168 N N . GLU A 1 143 ? 15.060 4.969 -22.983 1.00 54.25 143 GLU A N 1
ATOM 1169 C CA . GLU A 1 143 ? 16.164 4.868 -23.932 1.00 54.25 143 GLU A CA 1
ATOM 1170 C C . GLU A 1 143 ? 15.728 5.502 -25.257 1.00 54.25 143 GLU A C 1
ATOM 1172 O O . GLU A 1 143 ? 14.875 4.998 -25.985 1.00 54.25 143 GLU A O 1
ATOM 1177 N N . ILE A 1 144 ? 16.353 6.636 -25.578 1.00 51.41 144 ILE A N 1
ATOM 1178 C CA . ILE A 1 144 ? 16.133 7.429 -26.798 1.00 51.41 144 ILE A CA 1
ATOM 1179 C C . ILE A 1 144 ? 16.431 6.610 -28.076 1.00 51.41 144 ILE A C 1
ATOM 1181 O O . ILE A 1 144 ? 16.083 7.034 -29.176 1.00 51.41 144 ILE A O 1
ATOM 1185 N N . THR A 1 145 ? 17.047 5.429 -27.961 1.00 45.56 145 THR A N 1
ATOM 1186 C CA . THR A 1 145 ? 17.678 4.747 -29.095 1.00 45.56 145 THR A CA 1
ATOM 1187 C C . THR A 1 145 ? 16.937 3.568 -29.724 1.00 45.56 145 THR A C 1
ATOM 1189 O O . THR A 1 145 ? 17.276 3.268 -30.862 1.00 45.56 145 THR A O 1
ATOM 1192 N N . PHE A 1 146 ? 15.924 2.932 -29.117 1.00 50.31 146 PHE A N 1
ATOM 1193 C CA . PHE A 1 146 ? 15.297 1.744 -29.749 1.00 50.31 146 PHE A CA 1
ATOM 1194 C C . PHE A 1 146 ? 13.788 1.545 -29.525 1.00 50.31 146 PHE A C 1
ATOM 1196 O O . PHE A 1 146 ? 13.260 0.489 -29.854 1.00 50.31 146 PHE A O 1
ATOM 1203 N N . GLY A 1 147 ? 13.053 2.553 -29.043 1.00 57.44 147 GLY A N 1
ATOM 1204 C CA . GLY A 1 147 ? 11.579 2.532 -29.045 1.00 57.44 147 GLY A CA 1
ATOM 1205 C C . GLY A 1 147 ? 10.911 1.513 -28.107 1.00 57.44 147 GLY A C 1
ATOM 1206 O O . GLY A 1 147 ? 9.683 1.456 -28.066 1.00 57.44 147 GLY A O 1
ATOM 1207 N N . GLU A 1 148 ? 11.684 0.744 -27.339 1.00 64.06 148 GLU A N 1
ATOM 1208 C CA . GLU A 1 148 ? 11.179 -0.141 -26.290 1.00 64.06 148 GLU A CA 1
ATOM 1209 C C . GLU A 1 148 ? 11.263 0.562 -24.928 1.00 64.06 148 GLU A C 1
ATOM 1211 O O . GLU A 1 148 ? 12.294 1.127 -24.569 1.00 64.06 148 GLU A O 1
ATOM 1216 N N . ASN A 1 149 ? 10.164 0.543 -24.166 1.00 74.62 149 ASN A N 1
ATOM 1217 C CA . ASN A 1 149 ? 10.134 1.106 -22.816 1.00 74.62 149 ASN A CA 1
ATOM 1218 C C . ASN A 1 149 ? 10.899 0.181 -21.864 1.00 74.62 149 ASN A C 1
ATOM 1220 O O . ASN A 1 149 ? 10.466 -0.952 -21.624 1.00 74.62 149 ASN A O 1
ATOM 1224 N N . THR A 1 150 ? 11.998 0.673 -21.296 1.00 86.19 150 THR A N 1
ATOM 1225 C CA . THR A 1 150 ? 12.718 0.002 -20.215 1.00 86.19 150 THR A CA 1
ATOM 1226 C C . THR A 1 150 ? 12.386 0.659 -18.876 1.00 86.19 150 THR A C 1
ATOM 1228 O O . THR A 1 150 ? 12.023 1.833 -18.785 1.00 86.19 150 THR A O 1
ATOM 1231 N N . TYR A 1 151 ? 12.453 -0.131 -17.811 1.00 89.25 151 TYR A N 1
ATOM 1232 C CA . TYR A 1 151 ? 12.127 0.287 -16.455 1.00 89.25 151 TYR A CA 1
ATOM 1233 C C . TYR A 1 151 ? 13.297 -0.034 -15.540 1.00 89.25 151 TYR A C 1
ATOM 1235 O O . TYR A 1 151 ? 13.765 -1.171 -15.496 1.00 89.25 151 TYR A O 1
ATOM 1243 N N . LEU A 1 152 ? 13.736 0.949 -14.764 1.00 91.81 152 LEU A N 1
ATOM 1244 C CA . LEU A 1 152 ? 14.680 0.737 -13.678 1.00 91.81 152 LEU A CA 1
ATOM 1245 C C . LEU A 1 152 ? 13.883 0.474 -12.397 1.00 91.81 152 LEU A C 1
ATOM 1247 O O . LEU A 1 152 ? 13.226 1.378 -11.870 1.00 91.81 152 LEU A O 1
ATOM 1251 N N . ILE A 1 153 ? 13.931 -0.763 -11.908 1.00 92.94 153 ILE A N 1
ATOM 1252 C CA . ILE A 1 153 ? 13.194 -1.211 -10.722 1.00 92.94 153 ILE A CA 1
ATOM 1253 C C . ILE A 1 153 ? 14.195 -1.686 -9.683 1.00 92.94 153 ILE A C 1
ATOM 1255 O O . ILE A 1 153 ? 15.124 -2.427 -10.000 1.00 92.94 153 ILE A O 1
ATOM 1259 N N . GLY A 1 154 ? 14.024 -1.257 -8.438 1.00 93.50 154 GLY A N 1
ATOM 1260 C CA . GLY A 1 154 ? 14.960 -1.628 -7.392 1.00 93.50 154 GLY A CA 1
ATOM 1261 C C . GLY A 1 154 ? 14.531 -1.261 -5.989 1.00 93.50 154 GLY A C 1
ATOM 1262 O O . GLY A 1 154 ? 13.597 -0.484 -5.785 1.00 93.50 154 GLY A O 1
ATOM 1263 N N . VAL A 1 155 ? 15.255 -1.823 -5.029 1.00 95.75 155 VAL A N 1
ATOM 1264 C CA . VAL A 1 155 ? 15.159 -1.477 -3.612 1.00 95.75 155 VAL A CA 1
ATOM 1265 C C . VAL A 1 155 ? 15.999 -0.225 -3.376 1.00 95.75 155 VAL A C 1
ATOM 1267 O O . VAL A 1 155 ? 17.208 -0.224 -3.602 1.00 95.75 155 VAL A O 1
ATOM 1270 N N . GLU A 1 156 ? 15.352 0.851 -2.940 1.00 93.62 156 GLU A N 1
ATOM 1271 C CA . GLU A 1 156 ? 16.000 2.115 -2.588 1.00 93.62 156 GLU A CA 1
ATOM 1272 C C . GLU A 1 156 ? 16.437 2.137 -1.120 1.00 93.62 156 GLU A C 1
ATOM 1274 O O . GLU A 1 156 ? 17.557 2.542 -0.818 1.00 93.62 156 GLU A O 1
ATOM 1279 N N . GLU A 1 157 ? 15.566 1.685 -0.218 1.00 94.00 157 GLU A N 1
ATOM 1280 C CA . GLU A 1 157 ? 15.816 1.612 1.224 1.00 94.00 157 GLU A CA 1
ATOM 1281 C C . GLU A 1 157 ? 15.363 0.239 1.737 1.00 94.00 157 GLU A C 1
ATOM 1283 O O . GLU A 1 157 ? 14.364 -0.303 1.262 1.00 94.00 157 GLU A O 1
ATOM 1288 N N . SER A 1 158 ? 16.102 -0.325 2.693 1.00 95.31 158 SER A N 1
ATOM 1289 C CA . SER A 1 158 ? 15.7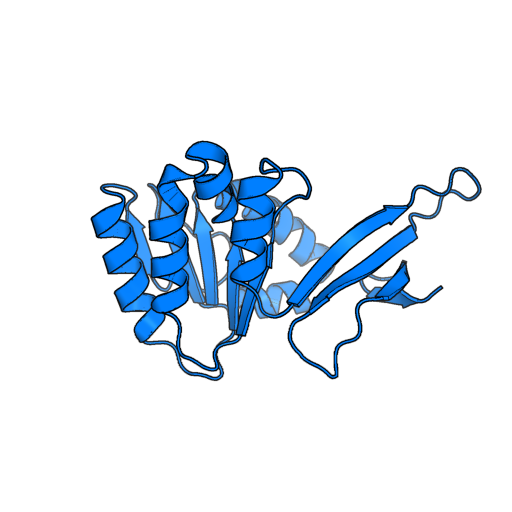52 -1.574 3.371 1.00 95.31 158 SER A CA 1
ATOM 1290 C C . SER A 1 158 ? 16.325 -1.575 4.785 1.00 95.31 158 SER A C 1
ATOM 1292 O O . SER A 1 158 ? 17.492 -1.222 4.975 1.00 95.31 158 SER A O 1
ATOM 1294 N N . ILE A 1 159 ? 15.525 -1.992 5.767 1.00 93.44 159 ILE A N 1
ATOM 1295 C CA . ILE A 1 159 ? 16.004 -2.340 7.115 1.00 93.44 159 ILE A CA 1
ATOM 1296 C C . ILE A 1 159 ? 16.258 -3.847 7.267 1.00 93.44 159 ILE A C 1
ATOM 1298 O O . ILE A 1 159 ? 16.858 -4.281 8.250 1.00 93.44 159 ILE A O 1
ATOM 1302 N N . VAL A 1 160 ? 15.801 -4.649 6.301 1.00 92.62 160 VAL A N 1
ATOM 1303 C CA . VAL A 1 160 ? 15.966 -6.103 6.281 1.00 92.62 160 VAL A CA 1
ATOM 1304 C C . VAL A 1 160 ? 17.342 -6.424 5.711 1.00 92.62 160 VAL A C 1
ATOM 1306 O O . VAL A 1 160 ? 17.630 -6.114 4.555 1.00 92.62 160 VAL A O 1
ATOM 1309 N N . TRP A 1 161 ? 18.187 -7.056 6.527 1.00 87.12 161 TRP A N 1
ATOM 1310 C CA . TRP A 1 161 ? 19.603 -7.287 6.217 1.00 87.12 161 TRP A CA 1
ATOM 1311 C C . TRP A 1 161 ? 19.835 -8.046 4.903 1.00 87.12 161 TRP A C 1
ATOM 1313 O O . TRP A 1 161 ? 20.755 -7.727 4.153 1.00 87.12 161 TRP A O 1
ATOM 1323 N N . ASP A 1 162 ? 18.966 -9.009 4.601 1.00 93.12 162 ASP A N 1
ATOM 1324 C CA . ASP A 1 162 ? 19.106 -9.876 3.429 1.00 93.12 162 ASP A CA 1
ATOM 1325 C C . ASP A 1 162 ? 18.546 -9.246 2.139 1.00 93.12 162 ASP A C 1
ATOM 1327 O O . ASP A 1 162 ? 18.687 -9.809 1.053 1.00 93.12 162 ASP A O 1
ATOM 1331 N N . VAL A 1 163 ? 17.930 -8.062 2.230 1.00 92.00 163 VAL A N 1
ATOM 1332 C CA . VAL A 1 163 ? 17.400 -7.316 1.082 1.00 92.00 163 VAL A CA 1
ATOM 1333 C C . VAL A 1 163 ? 18.335 -6.147 0.784 1.00 92.00 163 VAL A C 1
ATOM 1335 O O . VAL A 1 163 ? 18.233 -5.072 1.376 1.00 92.00 163 VAL A O 1
ATOM 1338 N N . ILE A 1 164 ? 19.261 -6.368 -0.150 1.00 92.31 164 ILE A N 1
ATOM 1339 C CA . ILE A 1 164 ? 20.301 -5.397 -0.503 1.00 92.31 164 ILE A CA 1
ATOM 1340 C C . ILE A 1 164 ? 19.733 -4.327 -1.453 1.00 92.31 164 ILE A C 1
ATOM 1342 O O . ILE A 1 164 ? 19.268 -4.676 -2.547 1.00 92.31 164 ILE A O 1
ATOM 1346 N N . PRO A 1 165 ? 19.825 -3.026 -1.102 1.00 94.69 165 PRO A N 1
ATOM 1347 C CA . PRO A 1 165 ? 19.467 -1.939 -2.004 1.00 94.69 165 PRO A CA 1
ATOM 1348 C C . PRO A 1 165 ? 20.221 -2.038 -3.332 1.00 94.69 165 PRO A C 1
ATOM 1350 O O . PRO A 1 165 ? 21.450 -1.972 -3.384 1.00 94.69 165 PRO A O 1
ATOM 1353 N N . SER A 1 166 ? 19.477 -2.240 -4.411 1.00 94.50 166 SER A N 1
ATOM 1354 C CA . SER A 1 166 ? 20.004 -2.454 -5.757 1.00 94.50 166 SER A CA 1
ATOM 1355 C C . SER A 1 166 ? 18.916 -2.177 -6.787 1.00 94.50 166 SER A C 1
ATOM 1357 O O . SER A 1 166 ? 17.726 -2.253 -6.481 1.00 94.50 166 SER A O 1
ATOM 1359 N N . PHE A 1 167 ? 19.327 -1.824 -8.004 1.00 93.44 167 PHE A N 1
ATOM 1360 C CA . PHE A 1 167 ? 18.433 -1.542 -9.124 1.00 93.44 167 PHE A CA 1
ATOM 1361 C C . PHE A 1 167 ? 18.813 -2.397 -10.321 1.00 93.44 167 PHE A C 1
ATOM 1363 O O . PHE A 1 167 ? 19.994 -2.512 -10.643 1.00 93.44 167 PHE A O 1
ATOM 1370 N N . GLN A 1 168 ? 17.797 -2.920 -10.998 1.00 91.88 168 GLN A N 1
ATOM 1371 C CA . GLN A 1 168 ? 17.936 -3.728 -12.199 1.00 91.88 168 GLN A CA 1
ATOM 1372 C C . GLN A 1 168 ? 17.021 -3.186 -13.303 1.00 91.88 168 GLN A C 1
ATOM 1374 O O . GLN A 1 168 ? 16.011 -2.524 -13.031 1.00 91.88 168 GLN A O 1
ATOM 1379 N N . ARG A 1 169 ? 17.404 -3.430 -14.559 1.00 91.06 169 ARG A N 1
ATOM 1380 C CA . ARG A 1 169 ? 16.613 -3.048 -15.730 1.00 91.06 169 ARG A CA 1
ATOM 1381 C C . ARG A 1 169 ? 15.648 -4.153 -16.110 1.00 91.06 169 ARG A C 1
ATOM 1383 O O . ARG A 1 169 ? 16.014 -5.323 -16.154 1.00 91.06 169 ARG A O 1
ATOM 1390 N N . TYR A 1 170 ? 14.428 -3.750 -16.433 1.00 89.81 170 TYR A N 1
ATOM 1391 C CA . TYR A 1 170 ? 13.368 -4.641 -16.866 1.00 89.81 170 TYR A CA 1
ATOM 1392 C C . TYR A 1 170 ? 12.674 -4.095 -18.106 1.00 89.81 170 TYR A C 1
ATOM 1394 O O . TYR A 1 170 ? 12.489 -2.887 -18.256 1.00 89.81 170 TYR A O 1
ATOM 1402 N N . LYS A 1 171 ? 12.202 -5.000 -18.956 1.00 88.94 171 LYS A N 1
ATOM 1403 C CA . LYS A 1 171 ? 11.161 -4.730 -19.952 1.00 88.94 171 LYS A CA 1
ATOM 1404 C C . LYS A 1 171 ? 9.871 -5.425 -19.543 1.00 88.94 171 LYS A C 1
ATOM 1406 O O . LYS A 1 171 ? 9.906 -6.426 -18.831 1.00 88.94 171 LYS A O 1
ATOM 1411 N N . ILE A 1 172 ? 8.738 -4.918 -20.017 1.00 82.88 172 ILE A N 1
ATOM 1412 C CA . ILE A 1 172 ? 7.447 -5.588 -19.841 1.00 82.88 172 ILE A CA 1
ATOM 1413 C C . ILE A 1 172 ? 7.127 -6.364 -21.119 1.00 82.88 172 ILE A C 1
ATOM 1415 O O . ILE A 1 172 ? 6.905 -5.766 -22.169 1.00 82.88 172 ILE A O 1
ATOM 1419 N N . VAL A 1 173 ? 7.080 -7.692 -21.023 1.00 80.25 173 VAL A N 1
ATOM 1420 C CA . VAL A 1 173 ? 6.677 -8.600 -22.106 1.00 80.25 173 VAL A CA 1
ATOM 1421 C C . VAL A 1 173 ? 5.479 -9.396 -21.611 1.00 80.25 173 VAL A C 1
ATOM 1423 O O . VAL A 1 173 ? 5.554 -10.005 -20.551 1.00 80.25 173 VAL A O 1
ATOM 1426 N N . GLU A 1 174 ? 4.360 -9.351 -22.339 1.00 77.50 174 GLU A N 1
ATOM 1427 C CA . GLU A 1 174 ? 3.130 -10.083 -21.977 1.00 77.50 174 GLU A CA 1
ATOM 1428 C C . GLU A 1 174 ? 2.681 -9.848 -20.517 1.00 77.50 174 GLU A C 1
ATOM 1430 O O . GLU A 1 174 ? 2.306 -10.769 -19.798 1.00 77.50 174 GLU A O 1
ATOM 1435 N N . SER A 1 175 ? 2.736 -8.589 -20.062 1.00 73.12 175 SER A N 1
ATOM 1436 C CA . SER A 1 175 ? 2.417 -8.180 -18.680 1.00 73.12 175 SER A CA 1
ATOM 1437 C C . SER A 1 175 ? 3.360 -8.728 -17.594 1.00 73.12 175 SER A C 1
ATOM 1439 O O . SER A 1 175 ? 3.045 -8.613 -16.410 1.00 73.12 175 SER A O 1
ATOM 1441 N N . MET A 1 176 ? 4.527 -9.267 -17.961 1.00 76.25 176 MET A N 1
ATOM 1442 C CA . MET A 1 176 ? 5.563 -9.716 -17.027 1.00 76.25 176 MET A CA 1
ATOM 1443 C C . MET A 1 176 ? 6.842 -8.888 -17.150 1.00 76.25 176 MET A C 1
ATOM 1445 O O . MET A 1 176 ? 7.239 -8.497 -18.247 1.00 76.25 176 MET A O 1
ATOM 1449 N N . PHE A 1 177 ? 7.502 -8.642 -16.017 1.00 78.94 177 PHE A N 1
ATOM 1450 C CA . PHE A 1 177 ? 8.832 -8.040 -15.994 1.00 78.94 177 PHE A CA 1
ATOM 1451 C C . PHE A 1 177 ? 9.879 -9.080 -16.395 1.00 78.94 177 PHE A C 1
ATOM 1453 O O . PHE A 1 177 ? 9.967 -10.145 -15.788 1.00 78.94 177 PHE A O 1
ATOM 1460 N N . VAL A 1 178 ? 10.678 -8.755 -17.408 1.00 83.06 178 VAL A N 1
ATOM 1461 C CA . VAL A 1 178 ? 11.803 -9.565 -17.879 1.00 83.06 178 VAL A CA 1
ATOM 1462 C C . VAL A 1 178 ? 13.070 -8.746 -17.693 1.00 83.06 178 VAL A C 1
ATOM 1464 O O . VAL A 1 178 ? 13.159 -7.635 -18.218 1.00 83.06 178 VAL A O 1
ATOM 1467 N N . GLU A 1 179 ? 14.008 -9.282 -16.918 1.00 84.75 179 GLU A N 1
ATOM 1468 C CA . GLU A 1 179 ? 15.322 -8.679 -16.688 1.00 84.75 179 GLU A CA 1
ATOM 1469 C C . GLU A 1 179 ? 16.097 -8.542 -18.009 1.00 84.75 179 GLU A C 1
ATOM 1471 O O . GLU A 1 179 ? 16.007 -9.412 -18.882 1.00 84.75 179 GLU A O 1
ATOM 1476 N N . ILE A 1 180 ? 16.811 -7.424 -18.157 1.00 82.25 180 ILE A N 1
ATOM 1477 C CA . ILE A 1 180 ? 17.659 -7.095 -19.314 1.00 82.25 180 ILE A CA 1
ATOM 1478 C C . ILE A 1 180 ? 19.124 -7.093 -18.887 1.00 82.25 180 ILE A C 1
ATOM 1480 O O . ILE A 1 180 ? 19.415 -6.493 -17.824 1.00 82.25 180 ILE A O 1
#

Sequence (180 aa):
MVIYSDTAYRRHKIKYEQLKEKSPGIAEILDKANIIKIGYRDDTSFGKPYYFISETDLEEDINILGSVLEKLSDDDLVVSTGFFKLVATFGKDIIQHVIKIVDFLPEKITMLSFYQSNLYDTRTNRLINKLYDIVIRIKDEVEITFGENTYLIGVEESIVWDVIPSFQRYKIVESMFVEI

pLDDT: mean 87.11, std 8.34, range [45.56, 95.81]

Foldseek 3Di:
DEEEEPVVQVVCLVVLVVCCVQPVVVLVVQQCDEYEYEECDQDHNHHDDDYYQYNDDLVVSLVVLLVVQLPDDLADEYEYEPPVVVCLPVPPVCLVSVVSSLVSHDPNYHYDYDDDPPSHDPVSVVSVPVSDQWDKDKDWDPPVPDPFIKIWIWTPDHPDPVRDTDTFIFGQDSNDTDTD

Secondary structure (DSSP, 8-state):
-EEEEHHHHHHHHHHHHHHHHH-HHHHHHHHHSEEEEEES----SSSEEEEEEESS-HHHHHHHHHHHHTT--TT-EEEEESHHHHHHHHGGGGHHHHHHHHHTS-TT-EEEEE--TTSS-HHHHHHHHTT-SEEEEEEEE--TTTSPPEEEEEEEEESSTTS--EEEEEEEETTEEEE-